Protein AF-A0A6B0U2Y2-F1 (afdb_monomer)

Foldseek 3Di:
DPDDDDDPFDWDFPDDDVVQWTWTATPVVLAIDIGGPDDDPPVCPCVDPSVVVRVVSVDDDDDDDDPVVDDDD

Mean predicted aligned error: 8.8 Å

Nearest PDB structures (foldseek):
  6ukl-assembly3_F  TM=5.780E-01  e=1.812E+00  Escherichia coli
  5oav-assembly1_A  TM=7.508E-01  e=5.458E+00  Gallus gallus
  7pw0-assembly1_A  TM=7.044E-01  e=6.631E+00  Gallus gallus
  7pwo-assembly1_c1  TM=4.417E-01  e=2.201E+00  Giardia lamblia ATCC 50803

pLDDT: mean 74.48, std 11.27, range [45.56, 91.31]

Organism: Ixodes ricinus (NCBI:txid34613)

Structure (mmCIF, N/CA/C/O backbone):
data_AF-A0A6B0U2Y2-F1
#
_entry.id   AF-A0A6B0U2Y2-F1
#
loop_
_atom_site.group_PDB
_atom_site.id
_atom_site.type_symbol
_atom_site.label_atom_id
_atom_site.label_alt_id
_atom_site.label_comp_id
_atom_site.label_asym_id
_atom_site.label_entity_id
_atom_site.label_seq_id
_atom_site.pdbx_PDB_ins_code
_atom_site.Cartn_x
_atom_site.Cartn_y
_atom_site.Cartn_z
_atom_site.occupancy
_atom_site.B_iso_or_equiv
_atom_site.auth_seq_id
_atom_site.auth_comp_id
_atom_site.auth_asym_id
_atom_site.auth_atom_id
_atom_site.pdbx_PDB_model_num
ATOM 1 N N . MET A 1 1 ? -6.463 26.522 -16.238 1.00 45.56 1 MET A N 1
ATOM 2 C CA . MET A 1 1 ? -5.934 25.444 -17.100 1.00 45.56 1 MET A CA 1
ATOM 3 C C . MET A 1 1 ? -6.265 24.117 -16.433 1.00 45.56 1 MET A C 1
ATOM 5 O O . MET A 1 1 ? -5.727 23.861 -15.367 1.00 45.56 1 MET A O 1
ATOM 9 N N . HIS A 1 2 ? -7.207 23.333 -16.966 1.00 53.75 2 HIS A N 1
ATOM 10 C CA . HIS A 1 2 ? -7.377 21.942 -16.525 1.00 53.75 2 HIS A CA 1
ATOM 11 C C . HIS A 1 2 ? -6.158 21.170 -17.041 1.00 53.75 2 HIS A C 1
ATOM 13 O O . HIS A 1 2 ? -5.966 21.068 -18.251 1.00 53.75 2 HIS A O 1
ATOM 19 N N . GLY A 1 3 ? -5.264 20.784 -16.129 1.00 63.34 3 GLY A N 1
ATOM 20 C CA . GLY A 1 3 ? -3.983 20.172 -16.467 1.00 63.34 3 GLY A CA 1
ATOM 21 C C . GLY A 1 3 ? -4.178 18.857 -17.214 1.00 63.34 3 GLY A C 1
ATOM 22 O O . GLY A 1 3 ? -5.041 18.057 -16.866 1.00 63.34 3 GLY A O 1
ATOM 23 N N . MET A 1 4 ? -3.379 18.639 -18.255 1.00 68.12 4 MET A N 1
ATOM 24 C CA . MET A 1 4 ? -3.362 17.372 -18.975 1.00 68.12 4 MET A CA 1
ATOM 25 C C . MET A 1 4 ? -2.888 16.276 -18.012 1.00 68.12 4 MET A C 1
ATOM 27 O O . MET A 1 4 ? -1.753 16.310 -17.538 1.00 68.12 4 MET A O 1
ATOM 31 N N . HIS A 1 5 ? -3.766 15.332 -17.674 1.00 66.75 5 HIS A N 1
ATOM 32 C CA . HIS A 1 5 ? -3.419 14.220 -16.795 1.00 66.75 5 HIS A CA 1
ATOM 33 C C . HIS A 1 5 ? -2.627 13.173 -17.583 1.00 66.75 5 HIS A C 1
ATOM 35 O O . HIS A 1 5 ? -3.183 12.430 -18.391 1.00 66.75 5 HIS A O 1
ATOM 41 N N . THR A 1 6 ? -1.320 13.107 -17.349 1.00 71.25 6 THR A N 1
ATOM 42 C CA . THR A 1 6 ? -0.462 12.061 -17.913 1.00 71.25 6 THR A CA 1
ATOM 43 C C . THR A 1 6 ? -0.563 10.801 -17.058 1.00 71.2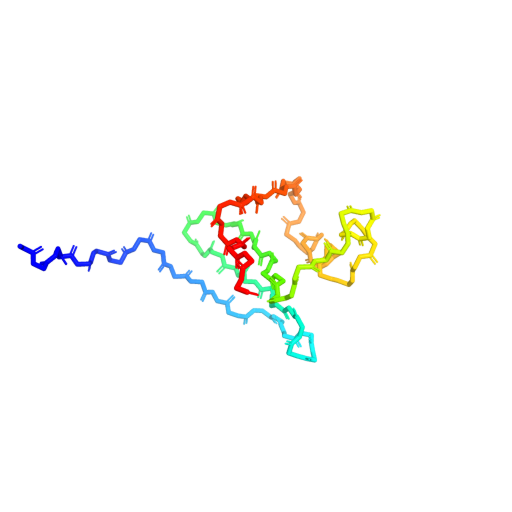5 6 THR A C 1
ATOM 45 O O . THR A 1 6 ? -0.425 10.859 -15.835 1.00 71.25 6 THR A O 1
ATOM 48 N N . ARG A 1 7 ? -0.776 9.638 -17.686 1.00 71.88 7 ARG A N 1
ATOM 49 C CA . ARG A 1 7 ? -0.707 8.345 -16.991 1.00 71.88 7 ARG A CA 1
ATOM 50 C C . ARG A 1 7 ? 0.722 8.122 -16.495 1.00 71.88 7 ARG A C 1
ATOM 52 O O . ARG A 1 7 ? 1.623 7.923 -17.301 1.00 71.88 7 ARG A O 1
ATOM 59 N N . VAL A 1 8 ? 0.904 8.130 -15.178 1.00 73.50 8 VAL A N 1
ATOM 60 C CA . VAL A 1 8 ? 2.218 7.978 -14.528 1.00 73.50 8 VAL A CA 1
ATOM 61 C C . VAL A 1 8 ? 2.555 6.534 -14.150 1.00 73.50 8 VAL A C 1
ATOM 63 O O . VAL A 1 8 ? 3.728 6.185 -14.100 1.00 73.50 8 VAL A O 1
ATOM 66 N N . ALA A 1 9 ? 1.558 5.670 -13.932 1.00 77.88 9 ALA A N 1
ATOM 67 C CA . ALA A 1 9 ? 1.784 4.259 -13.615 1.00 77.88 9 ALA A CA 1
ATOM 68 C C . ALA A 1 9 ? 0.569 3.381 -13.950 1.00 77.88 9 ALA A C 1
ATOM 70 O O . ALA A 1 9 ? -0.533 3.867 -14.213 1.00 77.88 9 ALA A O 1
ATOM 71 N N . THR A 1 10 ? 0.783 2.063 -13.945 1.00 84.25 10 THR A N 1
ATOM 72 C CA . THR A 1 10 ? -0.288 1.055 -13.935 1.00 84.25 10 THR A CA 1
ATOM 73 C C . THR A 1 10 ? -0.070 0.148 -12.746 1.00 84.25 10 THR A C 1
ATOM 75 O O . THR A 1 10 ? 0.949 -0.539 -12.689 1.00 84.25 10 THR A O 1
ATOM 78 N N . LEU A 1 11 ? -1.030 0.149 -11.831 1.00 88.88 11 LEU A N 1
ATOM 79 C CA . LEU A 1 11 ? -1.004 -0.678 -10.638 1.00 88.88 11 LEU A CA 1
ATOM 80 C C . LEU A 1 11 ? -1.974 -1.847 -10.822 1.00 88.88 11 LEU A C 1
ATOM 82 O O . LEU A 1 11 ? -3.146 -1.643 -11.134 1.00 88.88 11 LEU A O 1
ATOM 86 N N . TYR A 1 12 ? -1.474 -3.067 -10.659 1.00 90.75 12 TYR A N 1
ATOM 87 C CA . TYR A 1 12 ? -2.266 -4.291 -10.701 1.00 90.75 12 TYR A CA 1
ATOM 88 C C . TYR A 1 12 ? -2.701 -4.652 -9.287 1.00 90.75 12 TYR A C 1
ATOM 90 O O . TYR A 1 12 ? -1.863 -4.745 -8.393 1.00 90.75 12 TYR A O 1
ATOM 98 N N . LEU A 1 13 ? -3.996 -4.882 -9.085 1.00 91.31 13 LEU A N 1
ATOM 99 C CA . LEU A 1 13 ? -4.510 -5.365 -7.809 1.00 91.31 13 LEU A CA 1
ATOM 100 C C . LEU A 1 13 ? -4.126 -6.832 -7.621 1.00 91.31 13 LEU A C 1
ATOM 102 O O . LEU A 1 13 ? -4.606 -7.696 -8.351 1.00 91.31 13 LEU A O 1
ATOM 106 N N . LEU A 1 14 ? -3.266 -7.101 -6.640 1.00 89.25 14 LEU A N 1
ATOM 107 C CA . LEU A 1 14 ? -2.868 -8.457 -6.272 1.00 89.25 14 LEU A CA 1
ATOM 108 C C . LEU A 1 14 ? -3.776 -9.042 -5.191 1.00 89.25 14 LEU A C 1
ATOM 110 O O . LEU A 1 14 ? -4.107 -10.223 -5.237 1.00 89.25 14 LEU A O 1
ATOM 114 N N . TRP A 1 15 ? -4.154 -8.228 -4.203 1.00 89.06 15 TRP A N 1
ATOM 115 C CA . TRP A 1 15 ? -4.961 -8.682 -3.073 1.00 89.06 15 TRP A CA 1
ATOM 116 C C . TRP A 1 15 ? -5.789 -7.546 -2.480 1.00 89.06 15 TRP A C 1
ATOM 118 O O . TRP A 1 15 ? -5.316 -6.415 -2.397 1.00 89.06 15 TRP A O 1
ATOM 128 N N . LEU A 1 16 ? -6.997 -7.857 -2.011 1.00 88.19 16 LEU A N 1
ATOM 129 C CA . LEU A 1 16 ? -7.878 -6.938 -1.292 1.00 88.19 16 LEU A CA 1
ATOM 130 C C . LEU A 1 16 ? -8.298 -7.596 0.026 1.00 88.19 16 LEU A C 1
ATOM 132 O O . LEU A 1 16 ? -8.952 -8.638 0.024 1.00 88.19 16 LEU A O 1
ATOM 136 N N . VAL A 1 17 ? -7.899 -7.019 1.159 1.00 84.12 17 VAL A N 1
ATOM 137 C CA . VAL A 1 17 ? -8.218 -7.556 2.490 1.00 84.12 17 VAL A CA 1
ATOM 138 C C . VAL A 1 17 ? -9.495 -6.895 2.980 1.00 84.12 17 VAL A C 1
ATOM 140 O O . VAL A 1 17 ? -9.431 -5.767 3.446 1.00 84.12 17 VAL A O 1
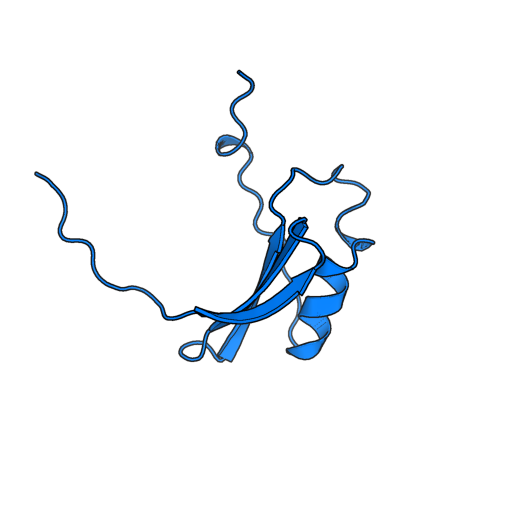ATOM 143 N N . ASN A 1 18 ? -10.643 -7.571 2.884 1.00 82.75 18 ASN A N 1
ATOM 144 C CA . ASN A 1 18 ? -11.916 -7.157 3.502 1.00 82.75 18 ASN A CA 1
ATOM 145 C C . ASN A 1 18 ? -12.246 -5.648 3.383 1.00 82.75 18 ASN A C 1
ATOM 147 O O . ASN A 1 18 ? -12.761 -5.058 4.327 1.00 82.75 18 ASN A O 1
ATOM 151 N N . ASN A 1 19 ? -11.915 -5.011 2.253 1.00 78.88 19 ASN A N 1
ATOM 152 C CA . ASN A 1 19 ? -12.030 -3.561 2.033 1.00 78.88 19 ASN A CA 1
ATOM 153 C C . ASN A 1 19 ? -11.288 -2.648 3.035 1.00 78.88 19 ASN A C 1
ATOM 155 O O . ASN A 1 19 ? -11.580 -1.460 3.093 1.00 78.88 19 ASN A O 1
ATOM 159 N N . THR A 1 20 ? -10.315 -3.146 3.795 1.00 80.75 20 THR A N 1
ATOM 160 C CA . THR A 1 20 ? -9.484 -2.327 4.695 1.00 80.75 20 THR A CA 1
ATOM 161 C C . THR A 1 20 ? -8.165 -1.915 4.048 1.00 80.75 20 THR A C 1
ATOM 163 O O . THR A 1 20 ? -7.638 -0.835 4.330 1.00 80.75 20 THR A O 1
ATOM 166 N N . CYS A 1 21 ? -7.629 -2.755 3.160 1.00 85.19 21 CYS A N 1
ATOM 167 C CA . CYS A 1 21 ? -6.442 -2.433 2.382 1.00 85.19 21 CYS A CA 1
ATOM 168 C C . CYS A 1 21 ? -6.309 -3.244 1.095 1.00 85.19 21 CYS A C 1
ATOM 170 O O . CYS A 1 21 ? -6.888 -4.325 0.952 1.00 85.19 21 CYS A O 1
ATOM 172 N N . ALA A 1 22 ? -5.480 -2.736 0.186 1.00 89.62 22 ALA A N 1
ATOM 173 C CA . ALA A 1 22 ? -5.124 -3.375 -1.072 1.00 89.62 22 ALA A CA 1
ATOM 174 C C . ALA A 1 22 ? -3.607 -3.547 -1.205 1.00 89.62 22 ALA A C 1
ATOM 176 O O . ALA A 1 22 ? -2.841 -2.657 -0.838 1.00 89.62 22 ALA A O 1
ATOM 177 N N . LEU A 1 23 ? -3.182 -4.675 -1.774 1.00 89.31 23 LEU A N 1
ATOM 178 C CA . LEU A 1 23 ? -1.831 -4.872 -2.287 1.00 89.31 23 LEU A CA 1
ATOM 179 C C . LEU A 1 23 ? -1.845 -4.629 -3.793 1.00 89.31 23 LEU A C 1
ATOM 181 O O . LEU A 1 23 ? -2.560 -5.302 -4.541 1.00 89.31 23 LEU A O 1
ATOM 185 N N . LEU A 1 24 ? -1.025 -3.686 -4.223 1.00 90.81 24 LEU A N 1
ATOM 186 C CA . LEU A 1 24 ? -0.873 -3.278 -5.605 1.00 90.81 24 LEU A CA 1
ATOM 187 C C . LEU A 1 24 ? 0.533 -3.621 -6.093 1.00 90.81 24 LEU A C 1
ATOM 189 O O . LEU A 1 24 ? 1.494 -3.505 -5.338 1.00 90.81 24 LEU A O 1
ATOM 193 N N . TYR A 1 25 ? 0.653 -4.009 -7.359 1.00 89.06 25 TYR A N 1
ATOM 194 C CA . TYR A 1 25 ? 1.926 -4.238 -8.038 1.00 89.06 25 TYR A CA 1
ATOM 195 C C . TYR A 1 25 ? 2.118 -3.251 -9.180 1.00 89.06 25 TYR A C 1
ATOM 197 O O . TYR A 1 25 ? 1.277 -3.141 -10.075 1.00 89.06 25 TYR A O 1
ATOM 205 N N . ASN A 1 26 ? 3.248 -2.558 -9.174 1.00 88.31 26 ASN A N 1
ATOM 206 C CA . ASN A 1 26 ? 3.664 -1.677 -10.244 1.00 88.31 26 ASN A CA 1
ATOM 207 C C . ASN A 1 26 ? 4.591 -2.429 -11.202 1.00 88.31 26 ASN A C 1
ATOM 209 O O . ASN A 1 26 ? 5.777 -2.597 -10.935 1.00 88.31 26 ASN A O 1
ATOM 213 N N . LYS A 1 27 ? 4.073 -2.821 -12.371 1.00 84.19 27 LYS A N 1
ATOM 214 C CA . LYS A 1 27 ? 4.873 -3.513 -13.399 1.00 84.19 27 LYS A CA 1
ATOM 215 C C . LYS A 1 27 ? 6.040 -2.670 -13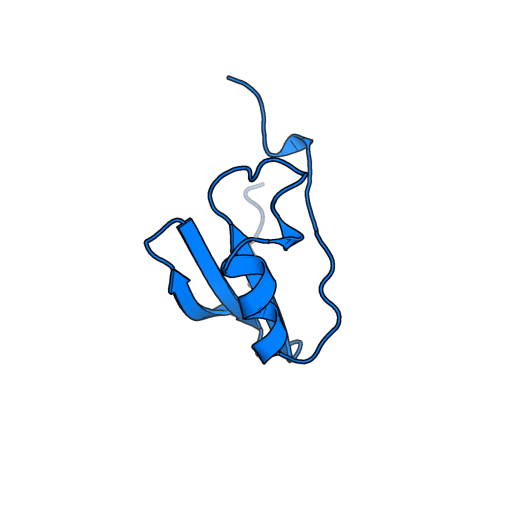.926 1.00 84.19 27 LYS A C 1
ATOM 217 O O . 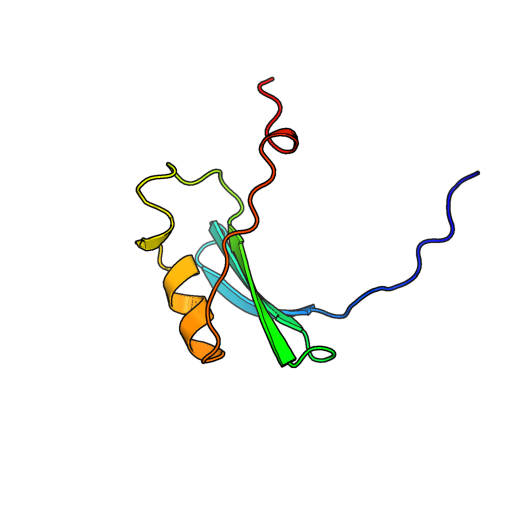LYS A 1 27 ? 7.005 -3.226 -14.435 1.00 84.19 27 LYS A O 1
ATOM 222 N N . HIS A 1 28 ? 5.936 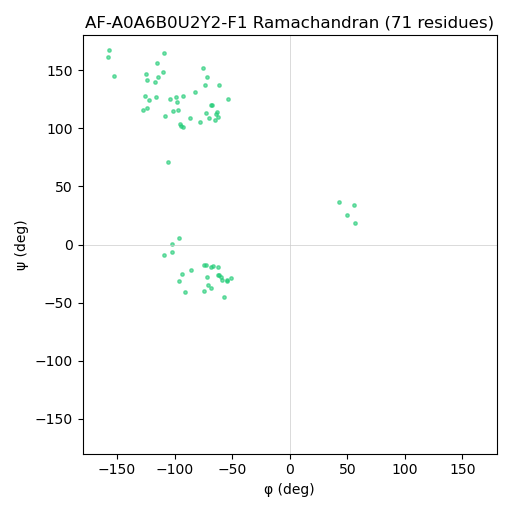-1.341 -13.878 1.00 84.50 28 HIS A N 1
ATOM 223 C CA . HIS A 1 28 ? 6.972 -0.471 -14.429 1.00 84.50 28 HIS A CA 1
ATOM 224 C C . HIS A 1 28 ? 8.221 -0.429 -13.544 1.00 84.50 28 HIS A C 1
ATOM 226 O O . HIS A 1 28 ? 9.330 -0.449 -14.068 1.00 84.50 28 HIS A O 1
ATOM 232 N N . THR A 1 29 ? 8.040 -0.393 -12.223 1.00 85.12 29 THR A N 1
ATOM 233 C CA . THR A 1 29 ? 9.146 -0.323 -11.253 1.00 85.12 29 THR A CA 1
ATOM 234 C C . THR A 1 29 ? 9.455 -1.667 -10.593 1.00 85.12 29 THR A C 1
ATOM 236 O O . THR A 1 29 ? 10.441 -1.792 -9.866 1.00 85.12 29 THR A O 1
ATOM 239 N N . ASP A 1 30 ? 8.632 -2.684 -10.865 1.00 84.56 30 ASP A N 1
ATOM 240 C CA . ASP A 1 30 ? 8.674 -3.990 -10.209 1.00 84.56 30 ASP A CA 1
ATOM 241 C C . ASP A 1 30 ? 8.548 -3.873 -8.677 1.00 84.56 30 ASP A C 1
ATOM 243 O O . ASP A 1 30 ? 9.181 -4.602 -7.913 1.00 84.56 30 ASP A O 1
ATOM 247 N N . ASP A 1 31 ? 7.771 -2.892 -8.212 1.00 85.75 31 ASP A N 1
ATOM 248 C CA . ASP A 1 31 ? 7.518 -2.639 -6.792 1.00 85.75 31 ASP A CA 1
ATOM 249 C C . ASP A 1 31 ? 6.088 -2.997 -6.406 1.00 85.75 31 ASP A C 1
ATOM 251 O O . ASP A 1 31 ? 5.200 -3.138 -7.251 1.00 85.75 31 ASP A O 1
ATOM 255 N N . CYS A 1 32 ? 5.860 -3.098 -5.099 1.00 87.56 32 CYS A N 1
ATOM 256 C CA . CYS A 1 32 ? 4.530 -3.266 -4.544 1.00 87.56 32 CYS A CA 1
ATOM 257 C C . CYS A 1 32 ? 4.207 -2.194 -3.526 1.00 87.56 32 CYS A C 1
ATOM 259 O O . CYS A 1 32 ? 5.059 -1.764 -2.750 1.00 87.56 32 CYS A O 1
ATOM 261 N N . GLU A 1 33 ? 2.934 -1.839 -3.492 1.00 86.81 33 GLU A N 1
ATOM 262 C CA . GLU A 1 33 ? 2.396 -0.829 -2.604 1.00 86.81 33 GLU A CA 1
ATOM 263 C C . GLU A 1 33 ? 1.235 -1.432 -1.819 1.00 86.81 33 GLU A C 1
ATOM 265 O O . GLU A 1 33 ? 0.308 -2.002 -2.396 1.00 86.81 33 GLU A O 1
ATOM 270 N N . ALA A 1 34 ? 1.278 -1.308 -0.493 1.00 85.44 34 ALA A N 1
ATOM 271 C CA . ALA A 1 34 ? 0.142 -1.620 0.362 1.00 85.44 34 ALA A CA 1
ATOM 272 C C . ALA A 1 34 ? -0.598 -0.323 0.691 1.00 85.44 34 ALA A C 1
ATOM 274 O O . ALA A 1 34 ? -0.051 0.567 1.342 1.00 85.44 34 ALA A O 1
ATOM 275 N N . TRP A 1 35 ? -1.841 -0.225 0.237 1.00 84.44 35 TRP A N 1
ATOM 276 C CA . TRP A 1 35 ? -2.702 0.930 0.447 1.00 84.44 35 TRP A CA 1
ATOM 277 C C . TRP A 1 35 ? -3.686 0.607 1.558 1.00 84.44 35 TRP A C 1
ATOM 279 O O . TRP A 1 35 ? -4.519 -0.279 1.392 1.00 84.44 35 TRP A O 1
ATOM 289 N N . VAL A 1 36 ? -3.587 1.307 2.685 1.00 81.31 36 VAL A N 1
ATOM 290 C CA . VAL A 1 36 ? -4.518 1.168 3.813 1.00 81.31 36 VAL A CA 1
ATOM 291 C C . VAL A 1 36 ? -5.532 2.3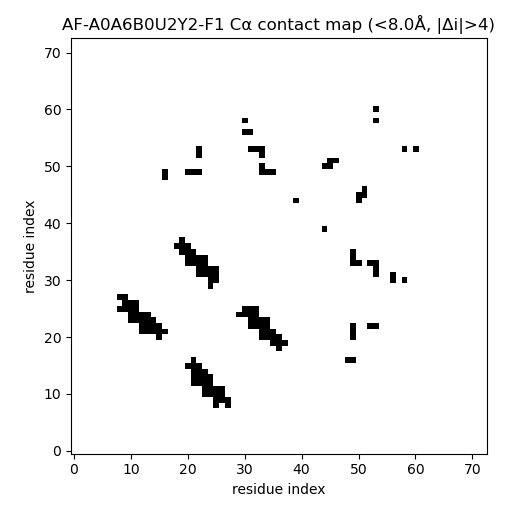01 3.732 1.00 81.31 36 VAL A C 1
ATOM 293 O O . VAL A 1 36 ? -5.144 3.459 3.600 1.00 81.31 36 VAL A O 1
ATOM 296 N N . PHE A 1 37 ? -6.820 1.966 3.762 1.00 80.25 37 PHE A N 1
ATOM 297 C CA . PHE A 1 37 ? -7.890 2.935 3.497 1.00 80.25 37 PHE A CA 1
ATOM 298 C C . PHE A 1 37 ? -8.301 3.726 4.739 1.00 80.25 37 PHE A C 1
ATOM 300 O O . PHE A 1 37 ? -8.829 4.828 4.625 1.00 80.25 37 PHE A O 1
ATOM 307 N N . GLU A 1 38 ? -8.017 3.192 5.923 1.00 74.94 38 GLU A N 1
ATOM 308 C CA . GLU A 1 38 ? -8.232 3.874 7.193 1.00 74.94 38 GLU A CA 1
ATOM 309 C C . GLU A 1 38 ? -6.903 4.250 7.830 1.00 74.94 38 GLU A C 1
ATOM 311 O O . GLU A 1 38 ? -5.915 3.525 7.705 1.00 74.94 38 GLU A O 1
ATOM 316 N N . LYS A 1 39 ? -6.884 5.366 8.566 1.00 69.69 39 LYS A N 1
ATOM 317 C CA . LYS A 1 39 ? -5.710 5.772 9.336 1.00 69.69 39 LYS A CA 1
ATOM 318 C C . LYS A 1 39 ? -5.421 4.704 10.397 1.00 69.69 39 LYS A C 1
ATOM 320 O O . LYS A 1 39 ? -6.152 4.624 11.386 1.00 69.69 39 LYS A O 1
ATOM 325 N N . PRO A 1 40 ? -4.341 3.923 10.264 1.00 63.31 40 PRO A N 1
ATOM 326 C CA . PRO A 1 40 ? -3.985 2.985 11.305 1.00 63.31 40 PRO A CA 1
ATOM 327 C C . PRO A 1 40 ? -3.443 3.784 12.495 1.00 63.31 40 PRO A C 1
ATOM 329 O O . PRO A 1 40 ? -2.728 4.777 12.303 1.00 63.31 40 PRO A O 1
ATOM 332 N N . PRO A 1 41 ? -3.714 3.368 13.741 1.00 64.69 41 PRO A N 1
ATOM 333 C CA . PRO A 1 41 ? -2.984 3.896 14.882 1.00 64.69 41 PRO A CA 1
ATOM 334 C C . PRO A 1 41 ? -1.488 3.700 14.607 1.00 64.69 41 PRO A C 1
ATOM 336 O O . PRO A 1 41 ? -1.071 2.583 14.307 1.00 64.69 41 PRO A O 1
ATOM 339 N N . LEU A 1 42 ? -0.675 4.764 14.667 1.00 60.38 42 LEU A N 1
ATOM 340 C CA . LEU A 1 42 ? 0.737 4.751 14.229 1.00 60.38 42 LEU A CA 1
ATOM 341 C C . LEU A 1 42 ? 1.561 3.591 14.826 1.00 60.38 42 LEU A C 1
ATOM 343 O O . LEU A 1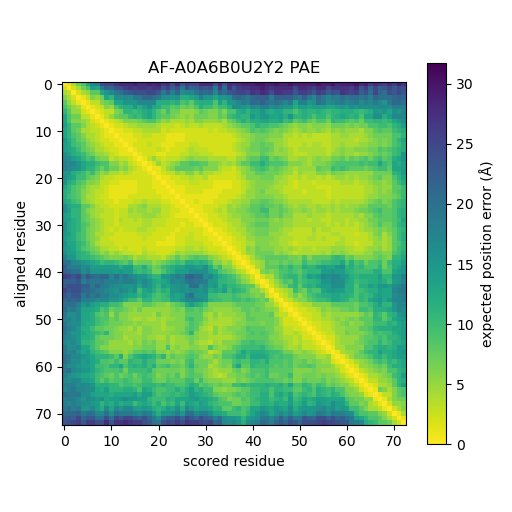 42 ? 2.485 3.096 14.189 1.00 60.38 42 LEU A O 1
ATOM 347 N N . LYS A 1 43 ? 1.198 3.117 16.025 1.00 57.22 43 LYS A N 1
ATOM 348 C CA . LYS A 1 43 ? 1.830 1.969 16.698 1.00 57.22 43 LYS A CA 1
ATOM 349 C C . LYS A 1 43 ? 1.497 0.596 16.089 1.00 57.22 43 LYS A C 1
ATOM 351 O O . LYS A 1 43 ? 2.210 -0.358 16.368 1.00 57.22 43 LYS A O 1
ATOM 356 N N . LEU A 1 44 ? 0.444 0.481 15.282 1.00 57.16 44 LEU A N 1
ATOM 357 C CA . LEU A 1 44 ? -0.103 -0.790 14.791 1.00 57.16 44 LEU A CA 1
ATOM 358 C C . LEU A 1 44 ? 0.140 -1.038 13.298 1.00 57.16 44 LEU A C 1
ATOM 360 O O . LEU A 1 44 ? -0.086 -2.154 12.840 1.00 57.16 44 LEU A O 1
ATOM 364 N N . PHE A 1 45 ? 0.634 -0.055 12.532 1.00 59.91 45 PHE A N 1
ATOM 365 C CA . PHE A 1 45 ? 0.835 -0.241 11.087 1.00 59.91 45 PHE A CA 1
ATOM 366 C C . PHE A 1 45 ? 1.751 -1.429 10.781 1.00 59.91 45 PHE A C 1
ATOM 368 O O . PHE A 1 45 ? 1.413 -2.265 9.946 1.00 59.91 45 PHE A O 1
ATOM 375 N N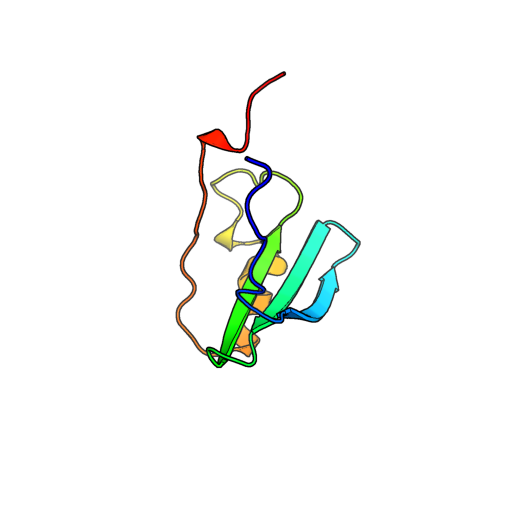 . GLN A 1 46 ? 2.871 -1.545 11.504 1.00 60.94 46 GLN A N 1
ATOM 376 C CA . GLN A 1 46 ? 3.823 -2.645 11.325 1.00 60.94 46 GLN A CA 1
ATOM 377 C C . GLN A 1 46 ? 3.221 -4.026 11.638 1.00 60.94 46 GLN A C 1
ATOM 379 O O . GLN A 1 46 ? 3.753 -5.022 11.160 1.00 60.94 46 GLN A O 1
ATOM 384 N N . GLN A 1 47 ? 2.109 -4.089 12.376 1.00 63.97 47 GLN A N 1
ATOM 385 C CA . GLN A 1 47 ? 1.441 -5.325 12.796 1.00 63.97 47 GLN A CA 1
ATOM 386 C C . GLN A 1 47 ? 0.184 -5.651 11.972 1.00 63.97 47 GLN A C 1
ATOM 388 O O . GLN A 1 47 ? -0.483 -6.648 12.237 1.00 63.97 47 GLN A O 1
ATOM 393 N N . SER A 1 48 ? -0.169 -4.820 10.988 1.00 67.75 48 SER A N 1
ATOM 394 C CA . SER A 1 48 ? -1.345 -5.054 10.149 1.00 67.75 48 SER A CA 1
ATOM 395 C C . SER A 1 48 ? -1.097 -6.159 9.114 1.00 67.75 48 SER A C 1
ATOM 397 O O . SER A 1 48 ? 0.015 -6.342 8.628 1.00 67.75 48 SER A O 1
ATOM 399 N N . VAL A 1 49 ? -2.149 -6.870 8.697 1.00 71.31 49 VAL A N 1
ATOM 400 C CA . VAL A 1 49 ? -2.067 -7.822 7.566 1.00 71.31 49 VAL A CA 1
ATOM 401 C C . VAL A 1 49 ? -1.523 -7.129 6.306 1.00 71.31 49 VAL A C 1
ATOM 403 O O . VAL A 1 49 ? -0.810 -7.718 5.506 1.00 71.31 49 VAL A O 1
ATOM 406 N N . CYS A 1 50 ? -1.798 -5.839 6.145 1.00 74.12 50 CYS A N 1
ATOM 407 C CA . CYS A 1 50 ? -1.387 -5.058 4.985 1.00 74.12 50 CYS A CA 1
ATOM 408 C C . CYS A 1 50 ? 0.124 -4.797 4.946 1.00 74.12 50 CYS A C 1
ATOM 410 O O . CYS A 1 50 ? 0.712 -4.798 3.866 1.00 74.12 50 CYS A O 1
ATOM 412 N N . SER A 1 51 ? 0.777 -4.613 6.101 1.00 71.69 51 SER A N 1
ATOM 413 C CA . SER A 1 51 ? 2.234 -4.451 6.142 1.00 71.69 51 SER A CA 1
ATOM 414 C C . SER A 1 51 ? 2.942 -5.752 5.770 1.00 71.69 51 SER A C 1
ATOM 416 O O . SER A 1 51 ? 3.933 -5.717 5.038 1.00 71.69 51 SER A O 1
ATOM 418 N N . THR A 1 52 ? 2.412 -6.904 6.191 1.00 76.19 52 THR A N 1
ATOM 419 C CA . THR A 1 52 ? 3.003 -8.211 5.866 1.00 76.19 52 THR A CA 1
ATOM 420 C C . THR A 1 52 ? 2.806 -8.598 4.403 1.00 76.19 52 THR A C 1
ATOM 422 O O . THR A 1 52 ? 3.676 -9.254 3.835 1.00 76.19 52 THR A O 1
ATOM 425 N N . LEU A 1 53 ? 1.743 -8.130 3.742 1.00 75.25 53 LEU A N 1
ATOM 426 C CA . LEU A 1 53 ? 1.523 -8.365 2.309 1.00 75.25 53 LEU A CA 1
ATOM 427 C C . LEU A 1 53 ? 2.649 -7.807 1.423 1.00 75.25 53 LEU A C 1
ATOM 429 O O . LEU A 1 53 ? 2.941 -8.378 0.373 1.00 75.25 53 LEU A O 1
ATOM 433 N N . THR A 1 54 ? 3.347 -6.753 1.858 1.00 74.44 54 THR A N 1
ATOM 434 C CA . THR A 1 54 ? 4.492 -6.205 1.104 1.00 74.44 54 THR A CA 1
ATOM 435 C C . THR A 1 54 ? 5.695 -7.158 1.047 1.00 74.44 54 THR A C 1
ATOM 437 O O . THR A 1 54 ? 6.520 -7.049 0.138 1.00 74.44 54 THR A O 1
ATOM 440 N N . LEU A 1 55 ? 5.766 -8.156 1.943 1.00 76.38 55 LEU A N 1
ATOM 441 C CA . LEU A 1 55 ? 6.819 -9.181 1.949 1.00 76.38 55 LEU A CA 1
ATOM 442 C C . LEU A 1 55 ? 6.828 -10.033 0.675 1.00 76.38 55 LEU A C 1
ATOM 444 O O . LEU A 1 55 ? 7.888 -10.528 0.289 1.00 76.38 55 LEU A O 1
ATOM 448 N N . VAL A 1 56 ? 5.682 -10.170 -0.006 1.00 78.81 56 VAL A N 1
ATOM 449 C CA . VAL A 1 56 ? 5.570 -10.887 -1.292 1.00 78.81 56 VAL A CA 1
ATOM 450 C C . VAL A 1 56 ? 6.557 -10.338 -2.321 1.00 78.81 56 VAL A C 1
ATOM 452 O O . VAL A 1 56 ? 7.085 -11.087 -3.141 1.00 78.81 56 VAL A O 1
ATOM 455 N N . CYS A 1 57 ? 6.872 -9.049 -2.231 1.00 78.75 57 CYS A N 1
ATOM 456 C CA . CYS A 1 57 ? 7.686 -8.357 -3.219 1.00 78.75 57 CYS A CA 1
ATOM 457 C C . CYS A 1 57 ? 9.164 -8.287 -2.821 1.00 78.75 57 CYS A C 1
ATOM 459 O O . CYS A 1 57 ? 9.960 -7.680 -3.527 1.00 78.75 57 CYS A O 1
ATOM 461 N N . LYS A 1 58 ? 9.539 -8.946 -1.707 1.00 77.75 58 LYS A N 1
ATOM 462 C CA . LYS A 1 58 ? 10.922 -9.188 -1.247 1.00 77.75 58 LYS A CA 1
ATOM 463 C C . LYS A 1 58 ? 11.821 -7.942 -1.219 1.00 77.75 58 LYS A C 1
ATOM 465 O O . LYS A 1 58 ? 13.043 -8.050 -1.287 1.00 77.75 58 LYS A O 1
ATOM 470 N N . LYS A 1 59 ? 11.220 -6.761 -1.093 1.00 73.62 59 LYS A N 1
ATOM 471 C CA . LYS A 1 59 ? 11.892 -5.463 -1.022 1.00 73.62 59 LYS A CA 1
ATOM 472 C C . LYS A 1 59 ? 11.642 -4.830 0.341 1.00 73.62 59 LYS A C 1
ATOM 474 O O . LYS A 1 59 ? 10.678 -5.153 1.034 1.00 73.62 59 LYS A O 1
ATOM 479 N N . ARG A 1 60 ? 12.537 -3.927 0.745 1.00 68.81 60 ARG A N 1
ATOM 480 C CA . ARG A 1 60 ? 12.396 -3.193 2.005 1.00 68.81 60 ARG A CA 1
ATOM 481 C C . ARG A 1 60 ? 11.213 -2.233 1.886 1.00 68.81 60 ARG A C 1
ATOM 483 O O . ARG A 1 60 ? 11.225 -1.349 1.038 1.00 68.81 60 ARG A O 1
ATOM 490 N N . SER A 1 61 ? 10.217 -2.392 2.748 1.00 69.44 61 SER A N 1
ATOM 491 C CA . SER A 1 61 ? 9.066 -1.493 2.804 1.00 69.44 61 SER A CA 1
ATOM 492 C C . SER A 1 61 ? 9.450 -0.153 3.437 1.00 69.44 61 SER A C 1
ATOM 494 O O . SER A 1 61 ? 10.109 -0.130 4.482 1.00 69.44 61 SER A O 1
ATOM 496 N N . TYR A 1 62 ? 8.981 0.950 2.859 1.00 72.00 62 TYR A N 1
ATOM 497 C CA . TYR A 1 62 ? 9.006 2.274 3.478 1.00 72.00 62 TYR A CA 1
ATOM 498 C C . TYR A 1 62 ? 7.575 2.773 3.675 1.00 72.00 62 TYR A C 1
ATOM 500 O O . TYR A 1 62 ? 6.718 2.578 2.815 1.00 72.00 62 TYR A O 1
ATOM 508 N N . LEU A 1 63 ? 7.315 3.405 4.818 1.00 72.69 63 LEU A N 1
ATOM 509 C CA . LEU A 1 63 ? 6.015 3.990 5.110 1.00 72.69 63 LEU A CA 1
ATOM 510 C C . LEU A 1 63 ? 5.966 5.405 4.542 1.00 72.69 63 LEU A C 1
ATOM 512 O O . LEU A 1 63 ? 6.599 6.310 5.081 1.00 72.69 63 LEU A O 1
ATOM 516 N N . HIS A 1 64 ? 5.183 5.599 3.487 1.00 72.62 64 HIS A N 1
ATOM 517 C CA . HIS A 1 64 ? 4.856 6.930 3.002 1.00 72.62 64 HIS A CA 1
ATOM 518 C C . HIS A 1 64 ? 3.523 7.371 3.617 1.00 72.62 64 HIS A C 1
ATOM 520 O O . HIS A 1 64 ? 2.459 6.906 3.220 1.00 72.62 64 HIS A O 1
ATOM 526 N N . TYR A 1 65 ? 3.591 8.231 4.634 1.00 67.50 65 TYR A N 1
ATOM 527 C CA . TYR A 1 65 ? 2.428 8.835 5.283 1.00 67.50 65 TYR A CA 1
ATOM 528 C C . TYR A 1 65 ? 2.549 10.352 5.194 1.00 67.50 65 TYR A C 1
ATOM 530 O O . TYR A 1 65 ? 3.533 10.923 5.663 1.00 67.50 65 TYR A O 1
ATOM 538 N N . VAL A 1 66 ? 1.536 11.001 4.625 1.00 68.19 66 VAL A N 1
ATOM 539 C CA . VAL A 1 66 ? 1.458 12.460 4.533 1.00 68.19 66 VAL A CA 1
ATOM 540 C C . VAL A 1 66 ? 0.371 12.924 5.496 1.00 68.19 66 VAL A C 1
ATOM 542 O O . VAL A 1 66 ? -0.814 12.655 5.298 1.00 68.19 66 VAL A O 1
ATOM 545 N N . SER A 1 67 ? 0.771 13.590 6.581 1.00 62.50 67 SER A N 1
ATOM 546 C CA . SER A 1 67 ? -0.148 14.066 7.626 1.00 62.50 67 SER A CA 1
ATOM 547 C C . SER A 1 67 ? -1.223 15.012 7.097 1.00 62.50 67 SER A C 1
ATOM 549 O O . SER A 1 67 ? -2.331 15.018 7.620 1.00 62.50 67 SER A O 1
ATOM 551 N N . GLU A 1 68 ? -0.904 15.764 6.046 1.00 65.38 68 GLU A N 1
ATOM 552 C CA . GLU A 1 68 ? -1.779 16.752 5.405 1.00 65.38 68 GLU A CA 1
ATOM 553 C C . GLU A 1 68 ? -2.977 16.113 4.684 1.00 65.38 68 GLU A C 1
ATOM 555 O O . GLU A 1 68 ? -3.980 16.784 4.459 1.00 65.38 68 GLU A O 1
ATOM 560 N N . CYS A 1 69 ? -2.913 14.814 4.364 1.00 66.00 69 CYS A N 1
ATOM 561 C CA . CYS A 1 69 ? -4.019 14.088 3.735 1.00 66.00 69 CYS A CA 1
ATOM 562 C C . CYS A 1 69 ? -5.170 13.778 4.705 1.00 66.00 69 CYS A C 1
ATOM 564 O O . CYS A 1 69 ? -6.275 13.479 4.262 1.00 66.00 69 CYS A O 1
ATOM 566 N N . TYR A 1 70 ? -4.931 13.854 6.017 1.00 59.94 70 TYR A N 1
ATOM 567 C CA . TYR A 1 70 ? -5.942 13.624 7.047 1.00 59.94 70 TYR A CA 1
ATOM 568 C C . TYR A 1 70 ? -6.340 14.961 7.660 1.00 59.94 70 TYR A C 1
ATOM 570 O O . TYR A 1 70 ? -5.976 15.269 8.795 1.00 59.94 70 TYR A O 1
ATOM 578 N N . GLN A 1 71 ? -7.059 15.781 6.896 1.00 57.44 71 GLN A N 1
ATOM 579 C CA . GLN A 1 71 ? -7.715 16.944 7.479 1.00 57.44 71 GLN A CA 1
ATOM 580 C C . GLN A 1 71 ? -8.830 16.448 8.403 1.00 57.44 71 GLN A C 1
ATOM 582 O O . GLN A 1 71 ? -9.726 15.716 7.983 1.00 57.44 71 GLN A O 1
ATOM 587 N N . SER A 1 72 ? -8.731 16.801 9.683 1.00 54.53 72 SER A N 1
ATOM 588 C CA . SER A 1 72 ? -9.822 16.651 10.639 1.00 54.53 72 SER A CA 1
ATOM 589 C C . SER A 1 72 ? -10.957 17.574 10.206 1.00 54.53 72 SER A C 1
ATOM 591 O O . SER A 1 72 ? -10.820 18.793 10.324 1.00 54.53 72 SER A O 1
ATOM 593 N N . HIS A 1 73 ? -12.028 16.992 9.676 1.00 48.97 73 HIS A N 1
ATOM 594 C CA . HIS A 1 73 ? -13.335 17.638 9.642 1.00 48.97 73 HIS A CA 1
ATOM 595 C C . HIS A 1 73 ? -14.012 17.477 11.001 1.00 48.97 73 HIS A C 1
ATOM 597 O O . HIS A 1 73 ? -13.962 16.348 11.542 1.00 48.97 73 HIS A O 1
#

Secondary structure (DSSP, 8-state):
----------EEEEEEETTTEEEEEETTTTEEEEEESS---TTTGGGSHHHHHGGGGTS-------GGG----

Radius of gyration: 14.09 Å; Cα contacts (8 Å, |Δi|>4): 79; chains: 1; bounding box: 26×36×36 Å

Solvent-accessible surface area (backbone atoms only — not comparable to full-atom values): 4980 Å² total; per-residue (Å²): 130,88,73,85,83,72,88,85,79,62,72,43,81,76,45,72,51,90,87,47,31,37,36,30,35,29,76,87,78,72,44,63,48,61,49,66,76,60,91,61,60,85,90,45,45,84,74,35,75,54,50,58,58,43,54,81,64,77,54,88,86,77,89,87,78,65,75,82,80,64,71,86,126

Sequence (73 aa):
MHGMHTRVATLYLLWLVNNTCALLYNKHTDDCEAWVFEKPPLKLFQQSVCSTLTLVCKKRSYLHYVSECYQSH

=== Feature glossary ===
A reading guide for the features in this record.

Start from the sequence.

  · Sequence gives the chain of amino acids in standard one-letter code (A=alanine, C=cysteine, …, Y=tyrosine), read N→C. It is the only feature that is directly encoded by the gene; all structural features are derived from the folded form of this sequence.

Fold it, and you get atomic coordinates and the backbone conformation that goes with them.

  · Structure coordinates are given as an mmCIF _atom_site loop: one row per atom with element, residue name, chain id, sequence number, and x/y/z position in Å. Only the four main-chain atoms per residue are included here; side chains are omitted to keep the record compact.

  · Backbone dihedral angles. Every residue except chain termini has a φ (preceding-C → N → Cα → C) and a ψ (N → Cα → C → next-N). They are reported in degrees following the IUPAC sign convention. Secondary structure is essentially a statement about which (φ, ψ) basin each residue occupies.

  · Eight-state secondary structure (DSSP): H is the canonical α-helix, G the tighter 3₁₀-helix, I the wider π-helix; E/B are β-structure, T and S are turns and bends, and '-' is everything else. DSSP derives these from the pattern of main-chain N–H···O=C hydrogen bonds, not from the sequence.

  · SS3 is a coarse helix/strand/coil call (letters a/b/c) made by the P-SEA algorithm from inter-Cα distances and dihedrals. It is less detailed than DSSP but needs only Cα positions.

Summarize the fold with a handful of shape descriptors and a per-residue structural alphabet.

  · Radius of gyration (Rg) is the root-mean-square distance of Cα atoms from their centroid — a single number for overall size and compactness. A globular domain of N residues has Rg ≈ 2.2·N^0.38 Å; an extended or disordered chain has a much larger Rg. The Cα contact count is the number of residue pairs whose Cα atoms are within 8 Å and are more than four positions apart in sequence — a standard proxy for tertiary packing density. The bounding box is the smallest axis-aligned box enclosing all Cα atoms.

  · 3Di is Foldseek's structural alphabet. Each residue is assigned one of twenty discrete states based on how its Cα sits relative to its spatial (not sequential) neighbors. Aligning 3Di strings finds structural homologs roughly as well as full 3D superposition, but orders of magnitude faster.

  · Solvent-accessible surface area (SASA) is the area in Å² traced out by the centre of a 1.4 Å probe sphere (a water molecule) rolled over the protein's van der Waals surface (Shrake–Rupley / Lee–Richards construction). Buried residues have near-zero SASA; fully exposed residues can exceed 200 Å². The total SASA scales roughly with the number of surface residues.

Ask how reliable the model is.

  · For AlphaFold models, the B-factor field carries pLDDT — the model's own estimate of local accuracy on a 0–100 scale. Regions with pLDDT<50 should be treated as 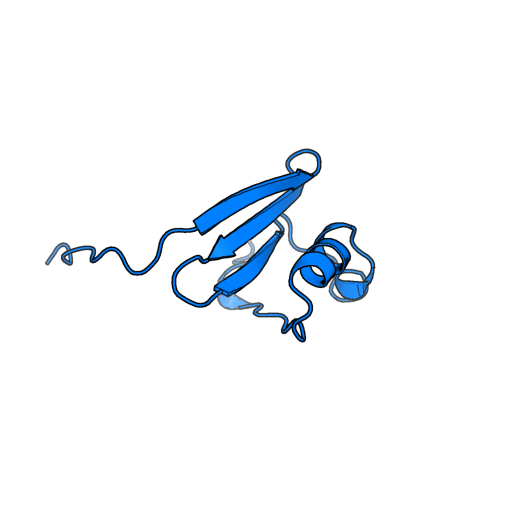essentially unmodeled; they often correspond to intrinsically disordered segments.

  · For experimental (PDB) structures, the B-factor (temperature factor) quantifies the positional spread of each atom in the crystal — a combination of thermal vibration and static disorder — in units of Å². High B-factors mark flexible loops or poorly resolved regions; low B-factors mark the rigid, well-ordered core.

  · Predicted Aligned Error (PAE) is an AlphaFold confidence matrix: entry (i, j) is the expected error in the position of residue j, in ångströms, when the prediction is superimposed on the true structure at residue i. Low PAE within a block of residues means that block is internally rigid and well-predicted; high PAE between two blocks means their relative placement is uncertain even if each block individually is confident.

Place it in context: what it resembles, what it is annotated as, and how it looks.

  · Structural nearest neighbors (via Foldseek easy-search vs the PDB). Reported per hit: target PDB id, E-value, and alignment TM-score. A TM-score above ~0.5 is the conventional threshold for 'same fold'.

  · Functional annotations link the protein to curated databases. InterPro entries identify conserved domains and families by matching the sequence against member-database signatures (Pfam, PROSITE, CDD, …). Gene Ontology (GO) terms describe molecular function, biological process, and cellular component in a controlled vocabulary. CATH places the structure in a hierarchical fold classification (Class/Architecture/Topology/Homologous-superfamily). The organism is the source species.

  · The contact map is a binary N×N matrix image: pixel (i, j) is dark where Cα_i and Cα_j are within 8 Å and |i−j|>4. Because the |i−j|>4 filter removes local helical contacts, off-diagonal stripes parallel to the main diagonal indicate parallel β-sheets; stripes perpendicular to it indicate antiparallel β-sheets. The Ramachandran plot scatters every residue's (φ, ψ) pair against the sterically allowed regions. The PAE heatmap renders the predicted-aligned-error matrix.

  · Six rendered views show the 3D structure from the faces of a cube — i.e. along ±x, ±y, ±z. Rendering representation is drawn randomly per protein from cartoon (secondary-structure ribbons), sticks (backbone bonds), or molecular surface; coloring is either N→C rainbow (blue at the N-terminus through red at the C-terminus) or one color per chain.